Protein AF-A0A060SVL8-F1 (afdb_monomer_lite)

InterPro domains:
  IPR004932 Retrieval of early ER protein Rer1 [PF03248] (20-61)
  IPR004932 Retrieval of early ER protein Rer1 [PF03248] (62-172)
  IPR004932 Retrieval of early ER protein Rer1 [PIRSF016013] (7-173)
  IPR004932 Retrieval of early ER protein Rer1 [PTHR10743] (62-170)

Sequence (176 aa):
MMASSDAENSGPMEPLANHLAKARRQYQQWLDRVTPFVLYRWLGTAGLLALFGLRIVFAQGPKFDPSVQDDILADDMEGGGDGAASPLPSQRDDEFRPFVRRLPEWQFWLSATRATLIAIVCTFFVMFDVPVYWPILVVYWFVLFLLTMRRQIQHMIKYKYIPFDFGRKARYGSGR

Organism: Pycnoporus cinnabarinus (NCBI:txid5643)

Foldseek 3Di:
DPDDDPPPDPDPCVVVVVVVVVVVVVVVVVLVVCVVVVPVLVVVLVVLVVVLVVLCCVVVPPCPPVVVVVVVVVVVVVVDDDDPPPPDPPDPPPPCPDPPPPDDPSNVSVVSSVVSVVSSVLSVDCVNVDPDDPVVVVVVCVVVVCVVCVVVVVVCVVVVPDPDPPPDPPDDDDDD

Structure (mmCIF, N/CA/C/O backbone):
data_AF-A0A060SVL8-F1
#
_entry.id   AF-A0A060SVL8-F1
#
loop_
_atom_site.group_PDB
_atom_site.id
_atom_site.type_symbol
_atom_site.label_atom_id
_atom_site.label_alt_id
_atom_site.label_comp_id
_atom_site.label_asym_id
_atom_site.label_entity_id
_atom_site.label_seq_id
_atom_site.pdbx_PDB_ins_code
_atom_site.Cartn_x
_atom_site.Cartn_y
_atom_site.Cartn_z
_atom_site.occupancy
_atom_site.B_iso_or_equiv
_atom_site.auth_seq_id
_atom_site.auth_comp_id
_atom_site.auth_asym_id
_atom_site.auth_atom_id
_atom_site.pdbx_PDB_model_num
ATOM 1 N N . MET A 1 1 ? -19.724 36.776 16.409 1.00 41.72 1 MET A N 1
ATOM 2 C CA . MET A 1 1 ? -20.138 37.013 15.011 1.00 41.72 1 MET A CA 1
ATOM 3 C C . MET A 1 1 ? -19.802 35.759 14.213 1.00 41.72 1 MET A C 1
ATOM 5 O O . MET A 1 1 ? -18.673 35.603 13.779 1.00 41.72 1 MET A O 1
ATOM 9 N N . MET A 1 2 ? -20.741 34.814 14.141 1.00 49.53 2 MET A N 1
ATOM 10 C CA . MET A 1 2 ? -20.667 33.584 13.340 1.00 49.53 2 MET A CA 1
ATOM 11 C C . MET A 1 2 ? -21.865 33.636 12.394 1.00 49.53 2 MET A C 1
ATOM 13 O O . MET A 1 2 ? -22.939 33.156 12.730 1.00 49.53 2 MET A O 1
ATOM 17 N N . ALA A 1 3 ? -21.720 34.362 11.292 1.00 54.28 3 ALA A N 1
ATOM 18 C CA . ALA A 1 3 ? -22.720 34.446 10.235 1.00 54.28 3 ALA A CA 1
ATOM 19 C C . ALA A 1 3 ? -22.036 35.022 8.993 1.00 54.28 3 ALA A C 1
ATOM 21 O O . ALA A 1 3 ? -21.887 36.238 8.924 1.00 54.28 3 ALA A O 1
ATOM 22 N N . SER A 1 4 ? -21.582 34.160 8.070 1.00 50.94 4 SER A N 1
ATOM 23 C CA . SER A 1 4 ? -21.463 34.508 6.636 1.00 50.94 4 SER A CA 1
ATOM 24 C C . SER A 1 4 ? -20.881 33.428 5.706 1.00 50.94 4 SER A C 1
ATOM 26 O O . SER A 1 4 ? -20.887 33.663 4.505 1.00 50.94 4 SER A O 1
ATOM 28 N N . SER A 1 5 ? -20.428 32.248 6.154 1.00 52.50 5 SER A N 1
ATOM 29 C CA . SER A 1 5 ? -19.840 31.255 5.222 1.00 52.50 5 SER A CA 1
ATOM 30 C C . SER A 1 5 ? -20.776 30.140 4.730 1.00 52.50 5 SER A C 1
ATOM 32 O O . SER A 1 5 ? -20.367 29.364 3.874 1.00 52.50 5 SER A O 1
ATOM 34 N N . ASP A 1 6 ? -22.018 30.058 5.214 1.00 53.97 6 ASP A N 1
ATOM 35 C CA . ASP A 1 6 ? -22.925 28.937 4.891 1.00 53.97 6 ASP A CA 1
ATOM 36 C C . ASP A 1 6 ? -23.924 29.241 3.754 1.00 53.97 6 ASP A C 1
ATOM 38 O O . ASP A 1 6 ? -24.809 28.436 3.475 1.00 53.97 6 ASP A O 1
ATOM 42 N N . ALA A 1 7 ? -23.810 30.394 3.083 1.00 50.53 7 ALA A N 1
ATOM 43 C CA . ALA A 1 7 ? -24.826 30.878 2.139 1.00 50.53 7 ALA A CA 1
ATOM 44 C C . ALA A 1 7 ? -24.498 30.687 0.640 1.00 50.53 7 ALA A C 1
ATOM 46 O O . ALA A 1 7 ? -25.266 31.154 -0.196 1.00 50.53 7 ALA A O 1
ATOM 47 N N . GLU A 1 8 ? -23.406 30.004 0.271 1.00 52.12 8 GLU A N 1
ATOM 48 C CA . GLU A 1 8 ? -22.963 29.916 -1.138 1.00 52.12 8 GLU A CA 1
ATOM 49 C C . GLU A 1 8 ? -22.612 28.490 -1.613 1.00 52.12 8 GLU A C 1
ATOM 51 O O . GLU A 1 8 ? -21.705 28.301 -2.419 1.00 52.12 8 GLU A O 1
ATOM 56 N N . ASN A 1 9 ? -23.296 27.445 -1.123 1.00 53.41 9 ASN A N 1
ATOM 57 C CA . ASN A 1 9 ? -23.090 26.089 -1.662 1.00 53.41 9 ASN A CA 1
ATOM 58 C C . ASN A 1 9 ? -24.329 25.174 -1.630 1.00 53.41 9 ASN A C 1
ATOM 60 O O . ASN A 1 9 ? -24.215 23.977 -1.375 1.00 53.41 9 ASN A O 1
ATOM 64 N N . SER A 1 10 ? -25.517 25.704 -1.925 1.00 58.47 10 SER A N 1
ATOM 65 C CA . SER A 1 10 ? -26.718 24.898 -2.200 1.00 58.47 10 SER A CA 1
ATOM 66 C C . SER A 1 10 ? -26.717 24.389 -3.652 1.00 58.47 10 SER A C 1
ATOM 68 O O . SER A 1 10 ? -27.606 24.669 -4.455 1.00 58.47 10 SER A O 1
ATOM 70 N N . GLY A 1 11 ? -25.659 23.667 -4.032 1.00 67.12 11 GLY A N 1
ATOM 71 C CA . GLY A 1 11 ? -25.580 22.998 -5.330 1.00 67.12 11 GLY A CA 1
ATOM 72 C C . GLY A 1 11 ? -26.419 21.708 -5.355 1.00 67.12 11 GLY A C 1
ATOM 73 O O . GLY A 1 11 ? -26.571 21.062 -4.319 1.00 67.12 11 GLY A O 1
ATOM 74 N N . PRO A 1 12 ? -26.890 21.233 -6.527 1.00 75.31 12 PRO A N 1
ATOM 75 C CA . PRO A 1 12 ? -27.682 19.996 -6.654 1.00 75.31 12 PRO A CA 1
ATOM 76 C C . PRO A 1 12 ? -26.995 18.718 -6.120 1.00 75.31 12 PRO A C 1
ATOM 78 O O . PRO A 1 12 ? -27.631 17.674 -5.997 1.00 75.31 12 PRO A O 1
ATOM 81 N N . MET A 1 13 ? -25.704 18.797 -5.779 1.00 73.12 13 MET A N 1
ATOM 82 C CA . MET A 1 13 ? -24.885 17.708 -5.234 1.00 73.12 13 MET A CA 1
ATOM 8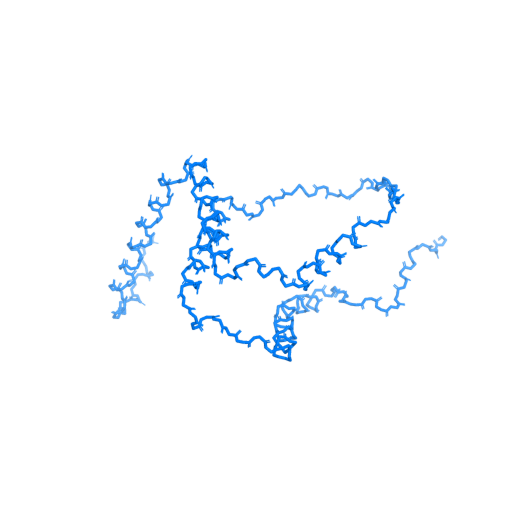3 C C . MET A 1 13 ? -24.783 17.710 -3.695 1.00 73.12 13 MET A C 1
ATOM 85 O O . MET A 1 13 ? -24.138 16.826 -3.131 1.00 73.12 13 MET A O 1
ATOM 89 N N . GLU A 1 14 ? -25.417 18.654 -2.997 1.00 80.25 14 GLU A N 1
ATOM 90 C CA . GLU A 1 14 ? -25.470 18.715 -1.528 1.00 80.25 14 GLU A CA 1
ATOM 91 C C . GLU A 1 14 ? -26.017 17.433 -0.854 1.00 80.25 14 GLU A C 1
ATOM 93 O O . GLU A 1 14 ? -25.369 16.928 0.071 1.00 80.25 14 GLU A O 1
ATOM 98 N N . PRO A 1 15 ? -27.133 16.815 -1.309 1.00 83.75 15 PRO A N 1
ATOM 99 C CA . PRO A 1 15 ? -27.604 15.566 -0.709 1.00 83.75 15 PRO A CA 1
ATOM 100 C C . PRO A 1 15 ? -26.575 14.441 -0.869 1.00 83.75 15 PRO A C 1
ATOM 102 O O . PRO A 1 15 ? -26.322 13.695 0.078 1.00 83.75 15 PRO A O 1
ATOM 105 N N . LEU A 1 16 ? -25.904 14.359 -2.024 1.00 84.38 16 LEU A N 1
ATOM 106 C CA . LEU A 1 16 ? -24.830 13.392 -2.250 1.00 84.38 16 LEU A CA 1
ATOM 107 C C . LEU A 1 16 ? -23.645 13.648 -1.306 1.00 84.38 16 LEU A C 1
ATOM 109 O O . LEU A 1 16 ? -23.138 12.706 -0.695 1.00 84.38 16 LEU A O 1
ATOM 113 N N . ALA A 1 17 ? -23.235 14.907 -1.132 1.00 86.38 17 ALA A N 1
ATOM 114 C CA . ALA A 1 17 ? -22.161 15.285 -0.215 1.00 86.38 17 ALA A CA 1
ATOM 115 C C . ALA A 1 17 ? -22.483 14.892 1.237 1.00 86.38 17 ALA A C 1
ATOM 117 O O . ALA A 1 17 ? -21.632 14.329 1.932 1.00 86.38 17 ALA A O 1
ATOM 118 N N . ASN A 1 18 ? -23.728 15.093 1.669 1.00 85.38 18 ASN A N 1
ATOM 119 C CA . ASN A 1 18 ? -24.198 14.712 2.999 1.00 85.38 18 ASN A CA 1
ATOM 120 C C . ASN A 1 18 ? -24.246 13.185 3.187 1.00 85.38 18 ASN A C 1
ATOM 122 O O . ASN A 1 18 ? -23.839 12.680 4.239 1.00 85.38 18 ASN A O 1
ATOM 126 N N . HIS A 1 19 ? -24.659 12.426 2.167 1.00 89.75 19 HIS A N 1
ATOM 127 C CA . HIS A 1 19 ? -24.618 10.960 2.192 1.00 89.75 19 HIS A CA 1
ATOM 128 C C . HIS A 1 19 ? -23.185 10.416 2.259 1.00 89.75 19 HIS A C 1
ATOM 130 O O . HIS A 1 19 ? -22.905 9.534 3.074 1.00 89.75 19 HIS A O 1
ATOM 136 N N . LEU A 1 20 ? -22.262 10.979 1.475 1.00 89.69 20 LEU A N 1
ATOM 137 C CA . LEU A 1 20 ? -20.839 10.631 1.518 1.00 89.69 20 LEU A CA 1
ATOM 138 C C . LEU A 1 20 ? -20.214 10.981 2.874 1.00 89.69 20 LEU A C 1
ATOM 140 O O . LEU A 1 20 ? -19.464 10.179 3.435 1.00 89.69 20 LEU A O 1
ATOM 144 N N . ALA A 1 21 ? -20.554 12.141 3.441 1.00 88.62 21 ALA A N 1
ATOM 145 C CA . ALA A 1 21 ? -20.093 12.549 4.765 1.00 88.62 21 ALA A CA 1
ATOM 146 C C . ALA A 1 21 ? -20.617 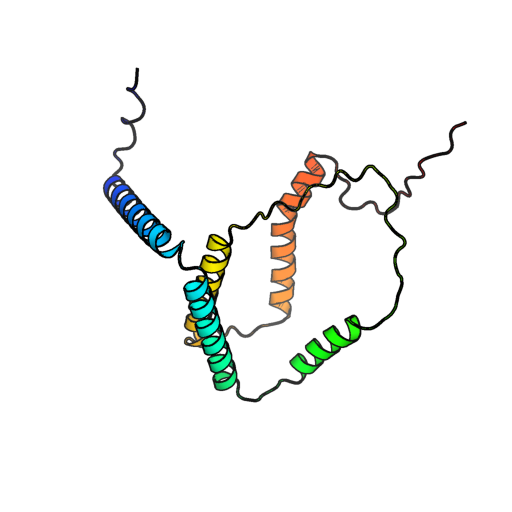11.612 5.864 1.00 88.62 21 ALA A C 1
ATOM 148 O O . ALA A 1 21 ? -19.862 11.230 6.761 1.00 88.62 21 ALA A O 1
ATOM 149 N N . LYS A 1 22 ? -21.883 11.186 5.782 1.00 91.06 22 LYS A N 1
ATOM 150 C CA . LYS A 1 22 ? -22.474 10.211 6.710 1.00 91.06 22 LYS A CA 1
ATOM 151 C C . LYS A 1 22 ? -21.807 8.840 6.589 1.00 91.06 22 LYS A C 1
ATOM 153 O O . LYS A 1 22 ? -21.410 8.281 7.611 1.00 91.06 22 LYS A O 1
ATOM 158 N N . ALA A 1 23 ? -21.612 8.346 5.367 1.00 88.94 23 ALA A N 1
ATOM 159 C CA . ALA A 1 23 ? -20.913 7.089 5.104 1.00 88.94 23 ALA A CA 1
ATOM 160 C C . ALA A 1 23 ? -19.468 7.125 5.629 1.00 88.94 23 ALA A C 1
ATOM 162 O O . ALA A 1 23 ? -19.023 6.192 6.294 1.00 88.94 23 ALA A O 1
ATOM 163 N N . ARG A 1 24 ? -18.755 8.240 5.420 1.00 88.12 24 ARG A N 1
ATOM 164 C CA . ARG A 1 24 ? -17.394 8.443 5.937 1.00 88.12 24 ARG A CA 1
ATOM 165 C C . ARG A 1 24 ? -17.344 8.406 7.463 1.00 88.12 24 ARG A C 1
ATOM 167 O O . ARG A 1 24 ? -16.456 7.763 8.014 1.00 88.12 24 ARG A O 1
ATOM 174 N N . ARG A 1 25 ? -18.289 9.063 8.142 1.00 87.75 25 ARG A N 1
ATOM 175 C CA . ARG A 1 25 ? -18.369 9.063 9.613 1.00 87.75 25 ARG A CA 1
ATOM 176 C C . ARG A 1 25 ? -18.679 7.672 10.164 1.00 87.75 25 ARG A C 1
ATOM 178 O O . ARG A 1 25 ? -18.038 7.251 11.117 1.00 87.75 25 ARG A O 1
ATOM 185 N N . GLN A 1 26 ? -19.610 6.943 9.547 1.00 88.56 26 GLN A N 1
ATOM 186 C CA . GLN A 1 26 ? -19.919 5.559 9.928 1.00 88.56 26 GLN A CA 1
ATOM 187 C C . GLN A 1 26 ? -18.717 4.632 9.723 1.00 88.56 26 GLN A C 1
ATOM 189 O O . GLN A 1 26 ? -18.410 3.819 10.591 1.00 88.56 26 GLN A O 1
ATOM 194 N N . TYR A 1 27 ? -18.001 4.793 8.608 1.00 85.88 27 TYR A N 1
ATOM 195 C CA . TYR A 1 27 ? -16.764 4.064 8.348 1.00 85.88 27 TYR A CA 1
ATOM 196 C C . TYR A 1 27 ? -15.702 4.367 9.412 1.00 85.88 27 TYR A C 1
ATOM 198 O O . TYR A 1 27 ? -15.137 3.440 9.977 1.00 85.88 27 TYR A O 1
ATOM 206 N N . GLN A 1 28 ? -15.486 5.640 9.761 1.00 84.19 28 GLN A N 1
ATOM 207 C CA . GLN A 1 28 ? -14.562 6.033 10.834 1.00 84.19 28 GLN A CA 1
ATOM 208 C C . GLN A 1 28 ? -14.958 5.440 12.195 1.00 84.19 28 GLN A C 1
ATOM 210 O O . GLN A 1 28 ? -14.115 4.848 12.857 1.00 84.19 28 GLN A O 1
ATOM 215 N N . GLN A 1 29 ? -16.242 5.486 12.563 1.00 87.06 29 GLN A N 1
ATOM 216 C CA . GLN A 1 29 ? -16.742 4.863 13.797 1.00 87.06 29 GLN A CA 1
ATOM 217 C C . GLN A 1 29 ? -16.502 3.350 13.835 1.00 87.06 29 GLN A C 1
ATOM 219 O O . GLN A 1 29 ? -16.198 2.784 14.886 1.00 87.06 29 GLN A O 1
ATOM 224 N N . TRP A 1 30 ? -16.656 2.681 12.692 1.00 83.00 30 TRP A N 1
ATOM 225 C CA . TRP A 1 30 ? -16.379 1.255 12.589 1.00 83.00 30 TRP A CA 1
ATOM 226 C C . TRP A 1 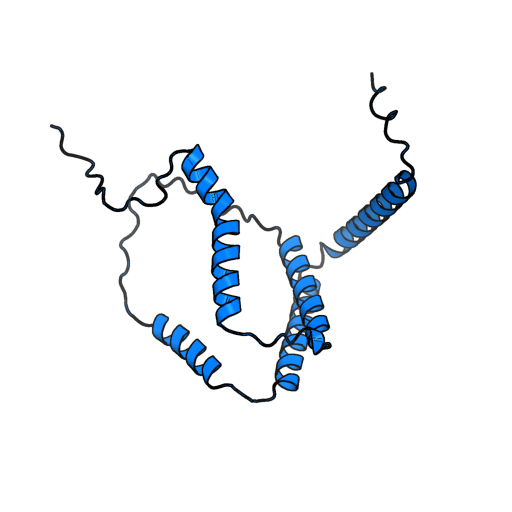30 ? -14.879 0.959 12.711 1.00 83.00 30 TRP A C 1
ATOM 228 O O . TRP A 1 30 ? -14.503 0.039 13.436 1.00 83.00 30 TRP A O 1
ATOM 238 N N . LEU A 1 31 ? -14.023 1.770 12.076 1.00 79.81 31 LEU A N 1
ATOM 239 C CA . LEU A 1 31 ? -12.567 1.659 12.200 1.00 79.81 31 LEU A CA 1
ATOM 240 C C . LEU A 1 31 ? -12.114 1.818 13.657 1.00 79.81 31 LEU A C 1
ATOM 242 O O . LEU A 1 31 ? -11.361 0.975 14.140 1.00 79.81 31 LEU A O 1
ATOM 246 N N . ASP A 1 32 ? -12.638 2.816 14.374 1.00 81.75 32 ASP A N 1
ATOM 247 C CA . ASP A 1 32 ? -12.270 3.098 15.768 1.00 81.75 32 ASP A CA 1
ATOM 248 C C . ASP A 1 32 ? -12.586 1.927 16.714 1.00 81.75 32 ASP A C 1
ATOM 250 O O . ASP A 1 32 ? -11.843 1.659 17.661 1.00 81.75 32 ASP A O 1
ATOM 254 N N . ARG A 1 33 ? -13.654 1.171 16.428 1.00 81.81 33 ARG A N 1
ATOM 255 C CA . ARG A 1 33 ? -14.028 -0.033 17.187 1.00 81.81 33 ARG A CA 1
ATOM 256 C C . ARG A 1 33 ? -13.067 -1.205 16.959 1.00 81.81 33 ARG A C 1
ATOM 258 O O . ARG A 1 33 ? -12.939 -2.059 17.833 1.00 81.81 33 ARG A O 1
ATOM 265 N N . VAL A 1 34 ? -12.408 -1.261 15.803 1.00 77.06 34 VAL A N 1
ATOM 266 C CA . VAL A 1 34 ? -11.482 -2.342 15.418 1.00 77.06 34 VAL A CA 1
ATOM 267 C C . VAL A 1 34 ? -10.033 -2.019 15.820 1.00 77.06 34 VAL A C 1
ATOM 269 O O . VAL A 1 34 ? -9.217 -2.932 15.966 1.00 77.06 34 VAL A O 1
ATOM 272 N N . THR A 1 35 ? -9.719 -0.749 16.102 1.00 78.25 35 THR A N 1
ATOM 273 C CA . THR A 1 35 ? -8.409 -0.264 16.574 1.00 78.25 35 THR A CA 1
ATOM 274 C C . THR A 1 35 ? -7.769 -1.069 17.717 1.00 78.25 35 THR A C 1
ATOM 276 O O . THR A 1 35 ? -6.591 -1.408 17.575 1.00 78.25 35 THR A O 1
ATOM 279 N N . PRO A 1 36 ? -8.471 -1.442 18.810 1.00 84.12 36 PRO A N 1
ATOM 280 C CA . PRO A 1 36 ? -7.825 -2.065 19.971 1.00 84.12 36 PRO A CA 1
ATOM 281 C C . PRO A 1 36 ? -7.378 -3.519 19.743 1.00 84.12 36 PRO A C 1
ATOM 283 O O . PRO A 1 36 ? -6.531 -4.027 20.476 1.00 84.12 36 PRO A O 1
ATOM 286 N N . PHE A 1 37 ? -7.897 -4.211 18.725 1.00 83.69 37 PHE A N 1
ATOM 287 C CA . PHE A 1 37 ? -7.653 -5.644 18.519 1.00 83.69 37 PHE A CA 1
ATOM 288 C C . PHE A 1 37 ? -6.433 -5.919 17.631 1.00 83.69 37 PHE A C 1
ATOM 290 O O . PHE A 1 37 ? -6.542 -6.542 16.574 1.00 83.69 37 PHE A O 1
ATOM 297 N N . VAL A 1 38 ? -5.253 -5.458 18.050 1.00 83.00 38 VAL A N 1
ATOM 298 C CA . VAL A 1 38 ? -4.016 -5.526 17.245 1.00 83.00 38 VAL A CA 1
ATOM 299 C C . VAL A 1 38 ? -3.646 -6.966 16.851 1.00 83.00 38 VAL A C 1
ATOM 301 O O . VAL A 1 38 ? -3.370 -7.222 15.683 1.00 83.00 38 VAL A O 1
ATOM 304 N N . LEU A 1 39 ? -3.709 -7.929 17.778 1.00 85.00 39 LEU A N 1
ATOM 305 C CA . LEU A 1 39 ? -3.336 -9.328 17.507 1.00 85.00 39 LEU A CA 1
ATOM 306 C C . LEU A 1 39 ? -4.243 -9.994 16.463 1.00 85.00 39 LEU A C 1
ATOM 308 O O . LEU A 1 39 ? -3.762 -10.538 15.473 1.00 85.00 39 LEU A O 1
ATOM 312 N N . TYR A 1 40 ? -5.561 -9.909 16.651 1.00 86.69 40 TYR A N 1
ATOM 313 C CA . TYR A 1 40 ? -6.544 -10.517 15.746 1.00 86.69 40 TYR A CA 1
ATOM 314 C C . TYR A 1 40 ? -6.476 -9.933 14.336 1.00 86.69 40 TYR A C 1
ATOM 316 O O . TYR A 1 40 ? -6.639 -10.648 13.349 1.00 86.69 40 TYR A O 1
ATOM 324 N N . ARG A 1 41 ? -6.176 -8.636 14.237 1.00 86.38 41 ARG A N 1
ATOM 325 C CA . ARG A 1 41 ? -5.948 -7.946 12.969 1.00 86.38 41 ARG A CA 1
ATOM 326 C C . ARG A 1 41 ? -4.761 -8.528 12.207 1.00 86.38 41 ARG A C 1
ATOM 328 O O . ARG A 1 41 ? -4.898 -8.831 11.021 1.00 86.38 41 ARG A O 1
ATOM 335 N N . TRP A 1 42 ? -3.625 -8.702 12.880 1.00 88.69 42 TRP A N 1
ATOM 336 C CA . TRP A 1 42 ? -2.417 -9.258 12.268 1.00 88.69 42 TRP A CA 1
ATOM 337 C C . TRP A 1 42 ? -2.560 -10.738 11.914 1.00 88.69 42 TRP A C 1
ATOM 339 O O . TRP A 1 42 ? -2.139 -11.147 10.831 1.00 88.69 42 TRP A O 1
ATOM 349 N N . LEU A 1 43 ? -3.227 -11.520 12.765 1.00 91.3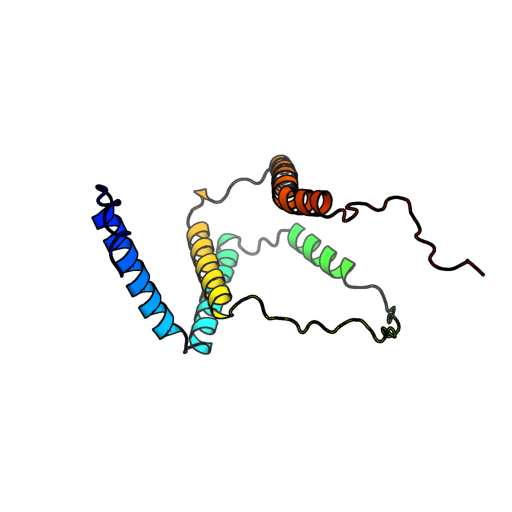8 43 LEU A N 1
ATOM 350 C CA . LEU A 1 43 ? -3.564 -12.914 12.466 1.00 91.38 43 LEU A CA 1
ATOM 351 C C . LEU A 1 43 ? -4.474 -13.028 11.238 1.00 91.38 43 LEU A C 1
ATOM 353 O O . LEU A 1 43 ? -4.219 -13.855 10.367 1.00 91.38 43 LEU A O 1
ATOM 357 N N . GLY A 1 44 ? -5.482 -12.158 11.118 1.00 89.75 44 GLY A N 1
ATOM 358 C CA . GLY A 1 44 ? -6.340 -12.095 9.935 1.00 89.75 44 GLY A CA 1
ATOM 359 C C . GLY A 1 44 ? -5.557 -11.786 8.656 1.00 89.75 44 GLY A C 1
ATOM 360 O O . GLY A 1 44 ? -5.718 -12.486 7.657 1.00 89.75 44 GLY A O 1
ATOM 361 N N . THR A 1 45 ? -4.661 -10.791 8.683 1.00 90.19 45 THR A N 1
ATOM 362 C CA . THR A 1 45 ? -3.792 -10.486 7.529 1.00 90.19 45 THR A CA 1
ATOM 363 C C . THR A 1 45 ? -2.831 -11.617 7.195 1.00 90.19 45 THR A C 1
ATOM 365 O O . THR A 1 45 ? -2.641 -11.904 6.019 1.00 90.19 45 THR A O 1
ATOM 368 N N . ALA A 1 46 ? -2.255 -12.284 8.198 1.00 91.19 46 ALA A N 1
ATOM 369 C CA . ALA A 1 46 ? -1.359 -13.415 7.981 1.00 91.19 46 ALA A CA 1
ATOM 370 C C . ALA A 1 46 ? -2.103 -14.602 7.352 1.00 91.19 46 ALA A C 1
ATOM 372 O O . ALA A 1 46 ? -1.602 -15.202 6.406 1.00 91.19 46 ALA A O 1
ATOM 373 N N . GLY A 1 47 ? -3.326 -14.894 7.808 1.00 93.88 47 GLY A N 1
ATOM 374 C CA . GLY A 1 47 ? -4.183 -15.916 7.204 1.00 93.88 47 GLY A CA 1
ATOM 375 C C . GLY A 1 47 ? -4.566 -15.592 5.756 1.00 93.88 47 GLY A C 1
ATOM 376 O O . GLY A 1 47 ? -4.476 -16.457 4.888 1.00 93.88 47 GLY A O 1
ATOM 377 N N . LEU A 1 48 ? -4.929 -14.337 5.469 1.00 91.44 48 LEU A N 1
ATOM 378 C CA . LEU A 1 48 ? -5.190 -13.856 4.104 1.00 91.44 48 LEU A CA 1
ATOM 379 C C . LEU A 1 48 ? -3.956 -13.977 3.201 1.00 91.44 48 LEU A C 1
ATOM 381 O O . LEU A 1 48 ? -4.073 -14.413 2.058 1.00 91.44 48 LEU A O 1
ATOM 385 N N . LEU A 1 49 ? -2.778 -13.623 3.714 1.00 90.06 49 LEU A N 1
ATOM 386 C CA . LEU A 1 49 ? -1.514 -13.747 2.992 1.00 90.06 49 LEU A CA 1
ATOM 387 C C . LEU A 1 49 ? -1.167 -15.217 2.719 1.00 90.06 49 LEU A C 1
ATOM 389 O O . LEU A 1 49 ? -0.774 -15.557 1.607 1.00 90.06 49 LEU A O 1
ATOM 393 N N . ALA A 1 50 ? -1.357 -16.095 3.705 1.00 90.12 50 ALA A N 1
ATOM 394 C CA . ALA A 1 50 ? -1.151 -17.530 3.544 1.00 90.12 50 ALA A CA 1
ATOM 395 C C . ALA A 1 50 ? -2.106 -18.117 2.496 1.00 90.12 50 ALA A C 1
ATOM 397 O O . ALA A 1 50 ? -1.676 -18.899 1.655 1.00 90.12 50 ALA A O 1
ATOM 398 N N . LEU A 1 51 ? -3.376 -17.699 2.490 1.00 90.56 51 LEU A N 1
ATOM 399 C CA . LEU A 1 51 ? -4.346 -18.091 1.465 1.00 90.56 51 LEU A CA 1
ATOM 400 C C . LEU A 1 51 ? -3.930 -17.597 0.074 1.00 90.56 51 LEU A C 1
ATOM 402 O O . LEU A 1 51 ? -4.023 -18.350 -0.893 1.00 90.56 51 LEU A O 1
ATOM 406 N N . PHE A 1 52 ? -3.447 -16.359 -0.033 1.00 88.12 52 PHE A N 1
ATOM 407 C CA . PHE A 1 52 ? -2.920 -15.814 -1.284 1.00 88.12 52 PHE A CA 1
ATOM 408 C C . PHE A 1 52 ? -1.709 -16.613 -1.790 1.00 88.12 52 PHE A C 1
ATOM 410 O O . PHE A 1 52 ? -1.700 -17.044 -2.941 1.00 88.12 52 PHE A O 1
ATOM 417 N N . GLY A 1 53 ? -0.732 -16.890 -0.920 1.00 84.69 53 GLY A N 1
ATOM 418 C CA . GLY A 1 53 ? 0.425 -17.728 -1.247 1.00 84.69 53 GLY A CA 1
ATOM 419 C C . GLY A 1 53 ? 0.019 -19.145 -1.654 1.00 84.69 53 GLY A C 1
ATOM 420 O O . GLY A 1 53 ? 0.475 -19.657 -2.674 1.00 84.69 53 GLY A O 1
ATOM 421 N N . LEU A 1 54 ? -0.921 -19.749 -0.925 1.00 86.75 54 LEU A N 1
ATOM 422 C CA . LEU A 1 54 ? -1.495 -21.048 -1.265 1.00 86.75 54 LEU A CA 1
ATOM 423 C C . LEU A 1 54 ? -2.136 -21.022 -2.659 1.00 86.75 54 LEU A C 1
ATOM 425 O O . LEU A 1 54 ? -1.912 -21.930 -3.460 1.00 86.75 54 LEU A O 1
ATOM 429 N N . ARG A 1 55 ? -2.893 -19.966 -2.987 1.00 85.94 55 ARG A N 1
ATOM 430 C CA . ARG A 1 55 ? -3.499 -19.813 -4.313 1.00 85.94 55 ARG A CA 1
ATOM 431 C C . ARG A 1 55 ? -2.445 -19.724 -5.411 1.00 85.94 55 ARG A C 1
ATOM 433 O O . ARG A 1 55 ? -2.650 -20.356 -6.445 1.00 85.94 55 ARG A O 1
ATOM 440 N N . ILE A 1 56 ? -1.353 -18.992 -5.197 1.00 83.12 56 ILE A N 1
ATOM 441 C CA . ILE A 1 56 ? -0.245 -18.891 -6.160 1.00 83.12 56 ILE A CA 1
ATOM 442 C C . ILE A 1 56 ? 0.345 -20.274 -6.436 1.00 83.12 56 ILE A C 1
ATOM 444 O O . ILE A 1 56 ? 0.421 -20.676 -7.596 1.00 83.12 56 ILE A O 1
ATOM 448 N N . VAL A 1 57 ? 0.666 -21.036 -5.385 1.00 82.75 57 VAL A N 1
ATOM 449 C CA . VAL A 1 57 ? 1.223 -22.393 -5.516 1.00 82.75 57 VAL A CA 1
ATOM 450 C C . VAL A 1 57 ? 0.282 -23.305 -6.312 1.00 82.75 57 VAL A C 1
ATOM 452 O O . VAL A 1 57 ? 0.726 -24.025 -7.205 1.00 82.75 57 VAL A O 1
ATOM 455 N N . PHE A 1 58 ? -1.030 -23.238 -6.064 1.00 79.44 58 PHE A N 1
ATOM 456 C CA . PHE A 1 58 ? -2.015 -23.996 -6.845 1.00 79.44 58 PHE A CA 1
ATOM 457 C C . PHE A 1 58 ? -2.227 -23.467 -8.273 1.00 79.44 58 PHE A C 1
ATOM 459 O O . PHE A 1 58 ? -2.606 -24.238 -9.150 1.00 79.44 58 PHE A O 1
ATOM 466 N N . ALA A 1 59 ? -2.059 -22.165 -8.519 1.00 73.06 59 ALA A N 1
ATOM 467 C CA . ALA A 1 59 ? -2.256 -21.550 -9.835 1.00 73.06 59 ALA A CA 1
ATOM 468 C C . ALA A 1 59 ? -1.086 -21.821 -10.784 1.00 73.06 59 ALA A C 1
ATOM 470 O O . ALA A 1 59 ? -1.302 -22.067 -11.968 1.00 73.06 59 ALA A O 1
ATOM 471 N N . GLN A 1 60 ? 0.138 -21.762 -10.262 1.00 65.31 60 GLN A N 1
ATOM 472 C CA . GLN A 1 60 ? 1.368 -21.857 -11.046 1.00 65.31 60 GLN A CA 1
ATOM 473 C C . GLN A 1 60 ? 1.975 -23.273 -11.011 1.00 65.31 60 GLN A C 1
ATOM 475 O O . GLN A 1 60 ? 2.759 -23.628 -11.893 1.00 65.31 60 GLN A O 1
ATOM 480 N N . GLY A 1 61 ? 1.549 -24.128 -10.068 1.00 61.19 61 GLY A N 1
ATOM 481 C CA . GLY A 1 61 ? 2.132 -25.454 -9.844 1.00 61.19 61 GLY A CA 1
ATOM 482 C C . GLY A 1 61 ? 3.605 -25.362 -9.412 1.00 61.19 61 GLY A C 1
ATOM 483 O O . GLY A 1 61 ? 4.160 -24.269 -9.347 1.00 61.19 61 GLY A O 1
ATOM 484 N N . PRO A 1 62 ? 4.295 -26.485 -9.147 1.00 60.50 62 PRO A N 1
ATOM 485 C CA . PRO A 1 62 ? 5.740 -26.503 -8.902 1.00 60.50 62 PRO A CA 1
ATOM 486 C C . PRO A 1 62 ? 6.535 -26.271 -10.202 1.00 60.50 62 PRO A C 1
ATOM 488 O O . PRO A 1 62 ? 7.502 -26.969 -10.491 1.00 60.50 62 PRO A O 1
ATOM 491 N N . LYS A 1 63 ? 6.123 -25.297 -11.019 1.00 55.88 63 LYS A N 1
ATOM 492 C CA . LYS A 1 63 ? 6.970 -24.691 -12.040 1.00 55.88 63 LYS A CA 1
ATOM 493 C C . LYS A 1 63 ? 7.787 -23.621 -11.328 1.00 55.88 63 LYS A C 1
ATOM 495 O O . LYS A 1 63 ? 7.488 -22.437 -11.405 1.00 55.88 63 LYS A O 1
ATOM 500 N N . PHE A 1 64 ? 8.773 -24.072 -10.558 1.00 52.19 64 PHE A N 1
ATOM 501 C CA . PHE A 1 64 ? 9.903 -23.222 -10.217 1.00 52.19 64 PHE A CA 1
ATOM 502 C C . PHE A 1 64 ? 10.571 -22.869 -11.548 1.00 52.19 64 PHE A C 1
ATOM 504 O O . PHE A 1 64 ? 11.305 -23.678 -12.111 1.00 52.19 64 PHE A O 1
ATOM 511 N N . ASP A 1 65 ? 10.204 -21.720 -12.112 1.00 56.19 65 ASP A N 1
ATOM 512 C CA . ASP A 1 65 ? 10.883 -21.168 -13.277 1.00 56.19 65 ASP A CA 1
ATOM 513 C C . ASP A 1 65 ? 12.352 -20.926 -12.874 1.00 56.19 65 ASP A C 1
ATOM 515 O O . ASP A 1 65 ? 12.583 -20.333 -11.812 1.00 56.19 65 ASP A O 1
ATOM 519 N N . PRO A 1 66 ? 13.352 -21.377 -13.658 1.00 59.88 66 PRO A N 1
ATOM 520 C CA . PRO A 1 66 ? 14.772 -21.204 -13.334 1.00 59.88 66 PRO A CA 1
ATOM 521 C C . PRO A 1 66 ? 15.165 -19.750 -13.039 1.00 59.88 66 PRO A C 1
ATOM 523 O O . PRO A 1 66 ? 16.095 -19.516 -12.278 1.00 59.88 66 PRO A O 1
ATOM 526 N N . SER A 1 67 ? 14.410 -18.774 -13.555 1.00 60.28 67 SER A N 1
ATOM 527 C CA . SER A 1 67 ? 14.638 -17.351 -13.295 1.00 60.28 67 SER A CA 1
ATOM 528 C C . SER A 1 67 ? 14.463 -16.957 -11.827 1.00 60.28 67 SER A C 1
ATOM 530 O O . SER A 1 67 ? 15.155 -16.068 -11.362 1.00 60.28 67 SER A O 1
ATOM 532 N N . VAL A 1 68 ? 13.581 -17.618 -11.066 1.00 60.12 68 VAL A N 1
ATOM 533 C CA . VAL A 1 68 ? 13.434 -17.344 -9.622 1.00 60.12 68 VAL A CA 1
ATOM 534 C C . VAL A 1 68 ? 14.646 -17.870 -8.854 1.00 60.12 68 VAL A C 1
ATOM 536 O O . VAL A 1 68 ? 15.065 -17.276 -7.867 1.00 60.12 68 VAL A O 1
ATOM 539 N N . GLN A 1 69 ? 15.230 -18.980 -9.315 1.00 61.59 69 GLN A N 1
ATOM 540 C CA . GLN A 1 69 ? 16.486 -19.484 -8.772 1.00 61.59 69 GLN A CA 1
ATOM 541 C C . GLN A 1 69 ? 17.638 -18.533 -9.108 1.00 61.59 69 GLN A C 1
ATOM 543 O O . GLN A 1 69 ? 18.465 -18.304 -8.233 1.00 61.59 69 GLN A O 1
ATOM 548 N N . ASP A 1 70 ? 17.667 -17.958 -10.314 1.00 63.28 70 ASP A N 1
ATOM 549 C CA . ASP A 1 70 ? 18.645 -16.938 -10.711 1.00 63.28 70 ASP A CA 1
ATOM 550 C C . ASP A 1 70 ? 18.480 -15.634 -9.911 1.00 63.28 70 ASP A C 1
ATOM 552 O O . ASP A 1 70 ? 19.481 -15.057 -9.500 1.00 63.28 70 ASP A O 1
ATOM 556 N N . ASP A 1 71 ? 17.247 -15.206 -9.620 1.00 63.34 71 ASP A N 1
ATOM 557 C CA . ASP A 1 71 ? 16.959 -14.036 -8.778 1.00 63.34 71 ASP A CA 1
ATOM 558 C C . ASP A 1 71 ? 17.395 -14.268 -7.316 1.00 63.34 71 ASP A C 1
ATOM 560 O O . ASP A 1 71 ? 17.993 -13.387 -6.703 1.00 63.34 71 ASP A O 1
ATOM 564 N N . ILE A 1 72 ? 17.154 -15.466 -6.764 1.00 62.44 72 ILE A N 1
ATOM 565 C CA . ILE A 1 72 ? 17.617 -15.855 -5.418 1.00 62.44 72 ILE A CA 1
ATOM 566 C C . ILE A 1 72 ? 19.143 -16.015 -5.386 1.00 62.44 72 ILE A C 1
ATOM 568 O O . ILE A 1 72 ? 19.779 -15.594 -4.429 1.00 62.44 72 ILE A O 1
ATOM 572 N N . LEU A 1 73 ? 19.749 -16.592 -6.429 1.00 62.50 73 LEU A N 1
ATOM 573 C CA . LEU A 1 73 ? 21.205 -16.719 -6.547 1.00 62.50 73 LEU A CA 1
ATOM 574 C C . LEU A 1 73 ? 21.880 -15.359 -6.738 1.00 62.50 73 LEU A C 1
ATOM 576 O O . LEU A 1 73 ? 22.991 -15.176 -6.254 1.00 62.50 73 LEU A O 1
ATOM 580 N N . ALA A 1 74 ? 21.243 -14.412 -7.427 1.00 63.75 74 ALA A N 1
ATOM 581 C CA . ALA A 1 74 ? 21.718 -13.038 -7.528 1.00 63.75 74 ALA A CA 1
ATOM 582 C C . ALA A 1 74 ? 21.664 -12.331 -6.164 1.00 63.75 74 ALA A C 1
ATOM 584 O O . ALA A 1 74 ? 22.652 -11.705 -5.791 1.00 63.75 74 ALA A O 1
ATOM 585 N N . ASP A 1 75 ? 20.578 -12.501 -5.400 1.00 59.94 75 ASP A N 1
ATOM 586 C CA . ASP A 1 75 ? 20.436 -11.969 -4.032 1.00 59.94 75 ASP A CA 1
ATOM 587 C C . ASP A 1 75 ? 21.459 -12.609 -3.060 1.00 59.94 75 ASP A C 1
ATOM 589 O O . ASP A 1 75 ? 22.107 -11.910 -2.279 1.00 59.94 75 ASP A O 1
ATOM 593 N N . ASP A 1 76 ? 21.712 -13.921 -3.174 1.00 57.12 76 ASP A N 1
ATOM 594 C CA . ASP A 1 76 ? 22.729 -14.646 -2.390 1.00 57.12 76 ASP A CA 1
ATOM 595 C C . ASP A 1 76 ? 24.175 -14.298 -2.810 1.00 57.12 76 ASP A C 1
ATOM 597 O O . ASP A 1 76 ? 25.070 -14.236 -1.962 1.00 57.12 76 ASP A O 1
ATOM 601 N N . MET A 1 77 ? 24.438 -14.040 -4.100 1.00 55.59 77 MET A N 1
ATOM 602 C CA . MET A 1 77 ? 25.754 -13.592 -4.590 1.00 55.59 77 MET A CA 1
ATOM 603 C C . MET A 1 77 ? 26.039 -12.122 -4.259 1.00 55.59 77 MET A C 1
ATOM 605 O O . MET A 1 77 ? 27.204 -11.751 -4.107 1.00 55.59 77 MET A O 1
ATOM 609 N N . GLU A 1 78 ? 25.010 -11.286 -4.118 1.00 55.94 78 GLU A N 1
ATOM 610 C CA . GLU A 1 78 ? 25.146 -9.903 -3.643 1.00 55.94 78 GLU A CA 1
ATOM 611 C C . GLU A 1 78 ? 25.268 -9.835 -2.100 1.00 55.94 78 GLU A C 1
ATOM 613 O O . GLU A 1 78 ? 25.702 -8.823 -1.545 1.00 55.94 78 GLU A O 1
ATOM 618 N N . GLY A 1 79 ? 24.978 -10.943 -1.402 1.00 56.28 79 GLY A N 1
ATOM 619 C CA . GLY A 1 79 ? 24.977 -11.069 0.059 1.00 56.28 79 GLY A CA 1
ATOM 620 C C . GLY A 1 79 ? 26.262 -11.583 0.731 1.00 56.28 79 GLY A C 1
ATOM 621 O O . GLY A 1 79 ? 26.256 -11.780 1.948 1.00 56.28 79 GLY A O 1
ATOM 622 N N . GLY A 1 80 ? 27.371 -11.804 0.011 1.00 47.19 80 GLY A N 1
ATOM 623 C CA . GLY A 1 80 ? 28.548 -12.483 0.581 1.00 47.19 80 GLY A CA 1
ATOM 624 C C . GLY A 1 80 ? 29.909 -11.924 0.169 1.00 47.19 80 GLY A C 1
ATOM 625 O O . GLY A 1 80 ? 30.545 -12.464 -0.731 1.00 47.19 80 GLY A O 1
ATOM 626 N N . GLY A 1 81 ? 30.408 -10.904 0.882 1.00 36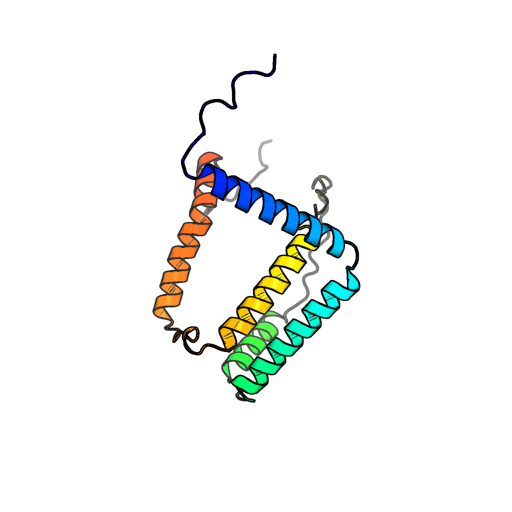.34 81 GLY A N 1
ATOM 627 C CA . GLY A 1 81 ? 31.776 -10.401 0.694 1.00 36.34 81 GLY A CA 1
ATOM 628 C C . GLY A 1 81 ? 32.232 -9.328 1.690 1.00 36.34 81 GLY A C 1
ATOM 629 O O . GLY A 1 81 ? 32.280 -8.152 1.354 1.00 36.34 81 GLY A O 1
ATOM 630 N N . ASP A 1 82 ? 32.605 -9.774 2.891 1.00 33.88 82 ASP A N 1
ATOM 631 C CA . ASP A 1 82 ? 33.617 -9.202 3.795 1.00 33.88 82 ASP A CA 1
ATOM 632 C C . ASP A 1 82 ? 33.509 -7.745 4.305 1.00 33.88 82 ASP A C 1
ATOM 634 O O . ASP A 1 82 ? 33.957 -6.767 3.713 1.00 33.88 82 ASP A O 1
ATOM 638 N N . GLY A 1 83 ? 33.150 -7.639 5.589 1.00 43.44 83 GLY A N 1
ATOM 639 C CA . GLY A 1 83 ? 34.220 -7.531 6.592 1.00 43.44 83 GLY A CA 1
ATOM 640 C C . GLY A 1 83 ? 34.966 -6.202 6.738 1.00 43.44 83 GLY A C 1
ATOM 641 O O . GLY A 1 83 ? 35.969 -6.166 7.448 1.00 43.44 83 GLY A O 1
ATOM 642 N N . ALA A 1 84 ? 34.492 -5.094 6.173 1.00 34.66 84 ALA A N 1
ATOM 643 C CA . ALA A 1 84 ? 34.951 -3.769 6.587 1.00 34.66 84 ALA A CA 1
ATOM 644 C C . ALA A 1 84 ? 34.059 -3.242 7.719 1.00 34.66 84 ALA A C 1
ATOM 646 O O . ALA A 1 84 ? 33.078 -2.530 7.489 1.00 34.66 84 ALA A O 1
ATOM 647 N N . ALA A 1 85 ? 34.420 -3.579 8.961 1.00 43.19 85 ALA A N 1
ATOM 648 C CA . ALA A 1 85 ? 33.994 -2.821 10.130 1.00 43.19 85 ALA A CA 1
ATOM 649 C C . ALA A 1 85 ? 34.389 -1.353 9.907 1.00 43.19 85 ALA A C 1
ATOM 651 O O . ALA A 1 85 ? 35.535 -0.958 10.121 1.00 43.19 85 ALA A O 1
ATOM 652 N N . SER A 1 86 ? 33.447 -0.558 9.403 1.00 43.69 86 SER A N 1
ATOM 653 C CA . SER A 1 86 ? 33.631 0.878 9.255 1.00 43.69 86 SER A CA 1
ATOM 654 C C . SER A 1 86 ? 33.842 1.447 10.658 1.00 43.69 86 SER A C 1
ATOM 656 O O . SER A 1 86 ? 33.011 1.204 11.541 1.00 43.69 86 SER A O 1
ATOM 658 N N . PRO A 1 87 ? 34.970 2.127 10.913 1.00 43.81 87 PRO A N 1
ATOM 659 C CA . PRO A 1 87 ? 35.302 2.595 12.242 1.00 43.81 87 PRO A CA 1
ATOM 660 C C . PRO A 1 87 ? 34.262 3.632 12.665 1.00 43.81 87 PRO A C 1
ATOM 662 O O . PRO A 1 87 ? 33.953 4.561 11.925 1.00 43.81 87 PRO A O 1
ATOM 665 N N . LEU A 1 88 ? 33.709 3.384 13.850 1.00 48.59 88 LEU A N 1
ATOM 666 C CA . LEU A 1 88 ? 32.924 4.256 14.723 1.00 48.59 88 LEU A CA 1
ATOM 667 C C . LEU A 1 88 ? 32.793 5.721 14.245 1.00 48.59 88 LEU A C 1
ATOM 669 O O . LEU A 1 88 ? 33.815 6.401 14.115 1.00 48.59 88 LEU A O 1
ATOM 673 N N . PRO A 1 89 ? 31.567 6.262 14.091 1.00 44.44 89 PRO A N 1
ATOM 674 C CA . PRO A 1 89 ? 31.383 7.676 13.802 1.00 44.44 89 PRO A CA 1
ATOM 675 C C . PRO A 1 89 ? 31.791 8.493 15.034 1.00 44.44 89 PRO A C 1
ATOM 677 O O . PRO A 1 89 ? 31.060 8.593 16.017 1.00 44.44 89 PRO A O 1
ATOM 680 N N . SER A 1 90 ? 32.992 9.064 14.998 1.00 50.88 90 SER A N 1
ATOM 681 C CA . SER A 1 90 ? 33.480 10.033 15.978 1.00 50.88 90 SER A CA 1
ATOM 682 C C . SER A 1 90 ? 33.458 11.443 15.390 1.00 50.88 90 SER A C 1
ATOM 684 O O . SER A 1 90 ? 34.474 12.123 15.294 1.00 50.88 90 SER A O 1
ATOM 686 N N . GLN A 1 91 ? 32.267 11.927 15.036 1.00 46.81 91 GLN A N 1
ATOM 687 C CA . GLN A 1 91 ? 32.002 13.364 15.025 1.00 46.81 91 GLN A CA 1
ATOM 688 C C . GLN A 1 91 ? 30.783 13.635 15.897 1.00 46.81 91 GLN A C 1
ATOM 690 O O . GLN A 1 91 ? 29.664 13.222 15.616 1.00 46.81 91 GLN A O 1
ATOM 695 N N . ARG A 1 92 ? 31.060 14.278 17.031 1.00 52.06 92 ARG A N 1
ATOM 696 C CA . ARG A 1 92 ? 30.164 14.525 18.163 1.00 52.06 92 ARG A CA 1
ATOM 697 C C . ARG A 1 92 ? 29.077 15.572 17.876 1.00 52.06 92 ARG A C 1
ATOM 699 O O . ARG A 1 92 ? 28.654 16.203 18.829 1.00 52.06 92 ARG A O 1
ATOM 706 N N . ASP A 1 93 ? 28.606 15.726 16.636 1.00 51.91 93 ASP A N 1
ATOM 707 C CA . ASP A 1 93 ? 27.590 16.734 16.280 1.00 51.91 93 ASP A CA 1
ATOM 708 C C . ASP A 1 93 ? 26.572 16.280 15.209 1.00 51.91 93 ASP A C 1
ATOM 710 O O . ASP A 1 93 ? 25.831 17.105 14.672 1.00 51.91 93 ASP A O 1
ATOM 714 N N . ASP A 1 94 ? 26.448 14.976 14.929 1.00 53.00 94 ASP A N 1
ATOM 715 C CA . ASP A 1 94 ? 25.264 14.468 14.223 1.00 53.00 94 ASP A CA 1
ATOM 716 C C . ASP A 1 94 ? 24.079 14.486 15.189 1.00 53.00 94 ASP A C 1
ATOM 718 O O . ASP A 1 94 ? 23.838 13.540 15.944 1.00 53.00 94 ASP A O 1
ATOM 722 N N . GLU A 1 95 ? 23.371 15.619 15.195 1.00 65.56 95 GLU A N 1
ATOM 723 C CA . GLU A 1 95 ? 22.107 15.823 15.891 1.00 65.56 95 GLU A CA 1
ATOM 724 C C . GLU A 1 95 ? 21.214 14.609 15.648 1.00 65.56 95 GLU A C 1
ATOM 726 O O . GLU A 1 95 ? 20.653 14.411 14.565 1.00 65.56 95 GLU A O 1
ATOM 731 N N . PHE A 1 96 ? 21.137 13.762 16.671 1.00 50.75 96 PHE A N 1
ATOM 732 C CA . PHE A 1 96 ? 20.391 12.526 16.621 1.00 50.75 96 PHE A CA 1
ATOM 733 C C . PHE A 1 96 ? 18.926 12.903 16.459 1.00 50.75 96 PHE A C 1
ATOM 735 O O . PHE A 1 96 ? 18.250 13.271 17.417 1.00 50.75 96 PHE A O 1
ATOM 742 N N . ARG A 1 97 ? 18.432 12.858 15.223 1.00 62.25 97 ARG A N 1
ATOM 743 C CA . ARG A 1 97 ? 17.009 12.985 14.937 1.00 62.25 97 ARG A CA 1
ATOM 744 C C . ARG A 1 97 ? 16.420 11.613 15.223 1.00 62.25 97 ARG A C 1
ATOM 746 O O . ARG A 1 97 ? 16.604 10.720 14.394 1.00 62.25 97 ARG A O 1
ATOM 753 N N . PRO A 1 98 ? 15.761 11.393 16.376 1.00 69.19 98 PRO A N 1
ATOM 754 C CA . PRO A 1 98 ? 15.161 10.100 16.652 1.00 69.19 98 PRO A CA 1
ATOM 755 C C . PRO A 1 98 ? 14.250 9.718 15.487 1.00 69.19 98 PRO A C 1
ATOM 757 O O . PRO A 1 98 ? 13.573 10.576 14.910 1.00 69.19 98 PRO A O 1
ATOM 760 N N . PHE A 1 99 ? 14.245 8.435 15.123 1.00 57.88 99 PHE A N 1
ATOM 761 C CA . PHE A 1 99 ? 13.358 7.919 14.089 1.00 57.88 99 PHE A CA 1
ATOM 762 C C . PHE A 1 99 ? 11.907 8.205 14.482 1.00 57.88 99 PHE A C 1
ATOM 764 O O . PHE A 1 99 ? 11.283 7.471 15.248 1.00 57.88 99 PHE A O 1
ATOM 771 N N . VAL A 1 100 ? 11.349 9.288 13.946 1.00 59.28 100 VAL A N 1
ATOM 772 C CA . VAL A 1 100 ? 9.919 9.551 14.020 1.00 59.28 100 VAL A CA 1
ATOM 773 C C . VAL A 1 100 ? 9.266 8.462 13.183 1.00 59.28 100 VAL A C 1
ATOM 775 O O . VAL A 1 100 ? 9.426 8.441 11.963 1.00 59.28 100 VAL A O 1
ATOM 778 N N . ARG A 1 101 ? 8.568 7.521 13.822 1.00 64.69 101 ARG A N 1
ATOM 779 C CA . ARG A 1 101 ? 7.785 6.489 13.131 1.00 64.69 101 ARG A CA 1
ATOM 780 C C . ARG A 1 101 ? 6.671 7.189 12.347 1.00 64.69 101 ARG A C 1
ATOM 782 O O . ARG A 1 101 ? 5.634 7.529 12.901 1.00 64.69 101 ARG A O 1
ATOM 789 N N . ARG A 1 102 ? 6.915 7.479 11.064 1.00 63.81 102 ARG A N 1
ATOM 790 C CA . ARG A 1 102 ? 6.021 8.315 10.233 1.00 63.81 102 ARG A CA 1
ATOM 791 C C . ARG A 1 102 ? 4.750 7.596 9.783 1.00 63.81 102 ARG A C 1
ATOM 793 O O . ARG A 1 102 ? 3.851 8.245 9.261 1.00 63.81 102 ARG A O 1
ATOM 800 N N . LEU A 1 103 ? 4.685 6.278 9.956 1.00 65.88 103 LEU A N 1
ATOM 801 C CA . LEU A 1 103 ? 3.559 5.457 9.532 1.00 65.88 103 LEU A CA 1
ATOM 802 C C . LEU A 1 103 ? 2.818 4.941 10.766 1.00 65.88 103 LEU A C 1
ATOM 804 O O . LEU A 1 103 ? 3.361 4.113 11.500 1.00 65.88 103 LEU A O 1
ATOM 808 N N . PRO A 1 104 ? 1.585 5.416 11.003 1.00 80.62 104 PRO A N 1
ATOM 809 C CA . PRO A 1 104 ? 0.706 4.810 11.985 1.00 80.62 104 PRO A CA 1
ATOM 810 C C . PRO A 1 104 ? 0.518 3.335 11.617 1.00 80.62 104 PRO A C 1
ATOM 812 O O . PRO A 1 104 ? 0.068 3.026 10.512 1.00 80.62 104 PRO A O 1
ATOM 815 N N . GLU A 1 105 ? 0.835 2.425 12.538 1.00 81.81 105 GLU A N 1
ATOM 816 C CA . GLU A 1 105 ? 0.684 0.968 12.369 1.00 81.81 105 GLU A CA 1
ATOM 817 C C . GLU A 1 105 ? -0.711 0.570 11.858 1.00 81.81 105 GLU A C 1
ATOM 819 O O . GLU A 1 105 ? -0.872 -0.371 11.083 1.00 81.81 105 GLU A O 1
ATOM 824 N N . TRP A 1 106 ? -1.728 1.348 12.239 1.00 80.50 106 TRP A N 1
ATOM 825 C CA . TRP A 1 106 ? -3.101 1.209 11.778 1.00 80.50 106 TRP A CA 1
ATOM 826 C C . TRP A 1 106 ? -3.245 1.401 10.266 1.00 80.50 106 TRP A C 1
ATOM 828 O O . TRP A 1 106 ? -3.884 0.591 9.596 1.00 80.50 106 TRP A O 1
ATOM 838 N N . GLN A 1 107 ? -2.638 2.459 9.724 1.00 82.19 107 GLN A N 1
ATOM 839 C CA . GLN A 1 107 ? -2.713 2.765 8.297 1.00 82.19 107 GLN A CA 1
ATOM 840 C C . GLN A 1 107 ? -1.935 1.743 7.478 1.00 82.19 107 GLN A C 1
ATOM 842 O O . GLN A 1 107 ? -2.422 1.322 6.431 1.00 82.19 107 GLN A O 1
ATOM 847 N N . PHE A 1 108 ? -0.774 1.315 7.986 1.00 86.12 108 PHE A N 1
ATOM 848 C CA . PHE A 1 108 ? 0.025 0.270 7.356 1.00 86.12 108 PHE A CA 1
ATOM 849 C C . PHE A 1 108 ? -0.739 -1.052 7.274 1.00 86.12 108 PHE A C 1
ATOM 851 O O . PHE A 1 108 ? -0.827 -1.655 6.207 1.00 86.12 108 PHE A O 1
ATOM 858 N N . TRP A 1 109 ? -1.353 -1.470 8.382 1.00 89.00 109 TRP A N 1
ATOM 859 C CA . TRP A 1 109 ? -2.171 -2.675 8.401 1.00 89.00 109 TRP A CA 1
ATOM 860 C C . TRP A 1 109 ? -3.334 -2.565 7.413 1.00 89.00 109 TRP A C 1
ATOM 862 O O . TRP A 1 109 ? -3.478 -3.426 6.559 1.00 89.00 109 TRP A O 1
ATOM 872 N N . LEU A 1 110 ? -4.112 -1.477 7.453 1.00 86.38 110 LEU A N 1
ATOM 873 C CA . LEU A 1 110 ? -5.251 -1.297 6.549 1.00 86.38 110 LEU A CA 1
ATOM 874 C C . LEU A 1 110 ? -4.823 -1.288 5.070 1.00 86.38 110 LEU A C 1
ATOM 876 O O . LEU A 1 110 ? -5.519 -1.865 4.230 1.00 86.38 110 LEU A O 1
ATOM 880 N N . SER A 1 111 ? -3.688 -0.657 4.737 1.00 88.56 111 SER A N 1
ATOM 881 C CA . SER A 1 111 ? -3.164 -0.669 3.368 1.00 88.56 111 SER A CA 1
ATOM 882 C C . SER A 1 111 ? -2.706 -2.062 2.949 1.00 88.56 111 SER A C 1
ATOM 884 O O . SER A 1 111 ? -3.012 -2.467 1.829 1.00 88.56 111 SER A O 1
ATOM 886 N N . ALA A 1 112 ? -2.041 -2.801 3.841 1.00 88.44 112 ALA A N 1
ATOM 887 C CA . ALA A 1 112 ? -1.630 -4.180 3.604 1.00 88.44 112 ALA A CA 1
ATOM 888 C C . ALA A 1 112 ? -2.844 -5.094 3.374 1.00 88.44 112 ALA A C 1
ATOM 890 O O . ALA A 1 112 ? -2.930 -5.718 2.321 1.00 88.44 112 ALA A O 1
ATOM 891 N N . THR A 1 113 ? -3.840 -5.102 4.270 1.00 90.00 113 THR A N 1
ATOM 892 C CA . THR A 1 113 ? -5.041 -5.947 4.130 1.00 90.00 113 THR A CA 1
ATOM 893 C C . THR A 1 113 ? -5.800 -5.641 2.843 1.00 90.00 113 THR A C 1
ATOM 895 O O . THR A 1 113 ? -6.237 -6.554 2.143 1.00 90.00 113 THR A O 1
ATOM 898 N N . ARG A 1 114 ? -5.943 -4.353 2.498 1.00 89.06 114 ARG A N 1
ATOM 899 C CA . ARG A 1 114 ? -6.603 -3.936 1.255 1.00 89.06 114 ARG A CA 1
ATOM 900 C C . ARG A 1 114 ? -5.818 -4.388 0.025 1.00 89.06 114 ARG A C 1
ATOM 902 O O . ARG A 1 114 ? -6.434 -4.855 -0.926 1.00 89.06 114 ARG A O 1
ATOM 909 N N . ALA A 1 115 ? -4.491 -4.257 0.035 1.00 90.62 115 ALA A N 1
ATOM 910 C CA . ALA A 1 115 ? -3.642 -4.715 -1.061 1.00 90.62 115 ALA A CA 1
ATOM 911 C C . ALA A 1 115 ? -3.732 -6.235 -1.238 1.00 90.62 115 ALA A C 1
ATOM 913 O O . ALA A 1 115 ? -3.934 -6.689 -2.358 1.00 90.62 115 ALA A O 1
ATOM 914 N N . THR A 1 116 ? -3.680 -7.010 -0.150 1.00 90.06 116 THR A N 1
ATOM 915 C CA . THR A 1 116 ? -3.830 -8.472 -0.197 1.00 90.06 116 THR A CA 1
ATOM 916 C C . THR A 1 116 ? -5.206 -8.884 -0.719 1.00 90.06 116 THR A C 1
ATOM 918 O O . THR A 1 116 ? -5.290 -9.776 -1.555 1.00 90.06 116 THR A O 1
ATOM 921 N N . LEU A 1 117 ? -6.287 -8.215 -0.300 1.00 91.31 117 LEU A N 1
ATOM 922 C CA . LEU A 1 117 ? -7.629 -8.485 -0.831 1.00 91.31 117 LEU A CA 1
ATOM 923 C C . LEU A 1 117 ? -7.732 -8.179 -2.326 1.00 91.31 117 LEU A C 1
ATOM 925 O O . LEU A 1 117 ? -8.253 -9.000 -3.074 1.00 91.31 117 LEU A O 1
ATOM 929 N N . ILE A 1 118 ? -7.222 -7.024 -2.765 1.00 90.12 118 ILE A N 1
ATOM 930 C CA . ILE A 1 118 ? -7.198 -6.670 -4.189 1.00 90.12 118 ILE A CA 1
ATOM 931 C C . ILE A 1 118 ? -6.364 -7.692 -4.964 1.00 90.12 118 ILE A C 1
ATOM 933 O O . ILE A 1 118 ? -6.824 -8.166 -5.992 1.00 90.12 118 ILE A O 1
ATOM 937 N N . ALA A 1 119 ? -5.193 -8.085 -4.460 1.00 86.44 119 ALA A N 1
ATOM 938 C CA . ALA A 1 119 ? -4.342 -9.088 -5.092 1.00 86.44 119 ALA A CA 1
ATOM 939 C C . ALA A 1 119 ? -5.060 -10.438 -5.233 1.00 86.44 119 ALA A C 1
ATOM 941 O O . ALA A 1 119 ? -5.084 -10.999 -6.323 1.00 86.44 119 ALA A O 1
ATOM 942 N N . ILE A 1 120 ? -5.721 -10.919 -4.175 1.00 88.25 120 ILE A N 1
ATOM 943 C CA . ILE A 1 120 ? -6.538 -12.140 -4.222 1.00 88.25 120 ILE A CA 1
ATOM 944 C C . ILE A 1 120 ? -7.623 -12.015 -5.294 1.00 88.25 120 ILE A C 1
ATOM 946 O O . ILE A 1 120 ? -7.762 -12.904 -6.129 1.00 88.25 120 ILE A O 1
ATOM 950 N N . VAL A 1 121 ? -8.362 -10.906 -5.322 1.00 88.88 121 VAL A N 1
ATOM 951 C CA . VAL A 1 121 ? -9.400 -10.674 -6.337 1.00 88.88 121 VAL A CA 1
ATOM 952 C C . VAL A 1 121 ? -8.799 -10.651 -7.745 1.00 88.88 121 VAL A C 1
ATOM 954 O O . VAL A 1 121 ? -9.325 -11.319 -8.631 1.00 88.88 121 VAL A O 1
ATOM 957 N N . CYS A 1 122 ? -7.673 -9.964 -7.947 1.00 84.62 122 CYS A N 1
ATOM 958 C CA . CYS A 1 122 ? -6.971 -9.927 -9.228 1.00 84.62 122 CYS A CA 1
ATOM 959 C C . CYS A 1 122 ? -6.537 -11.327 -9.687 1.00 84.62 122 CYS A C 1
ATOM 961 O O . CYS A 1 122 ? -6.664 -11.621 -10.868 1.00 84.62 122 CYS A O 1
ATOM 963 N N . THR A 1 123 ? -6.128 -12.223 -8.779 1.00 83.69 123 THR A N 1
ATOM 964 C CA . THR A 1 123 ? -5.735 -13.603 -9.146 1.00 83.69 123 THR A CA 1
ATOM 965 C C . THR A 1 123 ? -6.882 -14.504 -9.615 1.00 83.69 123 THR A C 1
ATOM 967 O O . THR A 1 123 ? -6.624 -15.588 -10.140 1.00 83.69 123 THR A O 1
ATOM 970 N N . PHE A 1 124 ? -8.146 -14.106 -9.436 1.00 84.12 124 PHE A N 1
ATOM 971 C CA . PHE A 1 124 ? -9.284 -14.852 -9.988 1.00 84.12 124 PHE A CA 1
ATOM 972 C C . PHE A 1 124 ? -9.589 -14.488 -11.441 1.00 84.12 124 PHE A C 1
ATOM 974 O O . PHE A 1 124 ? -10.196 -15.290 -12.151 1.00 84.12 124 PHE A O 1
ATOM 981 N N . PHE A 1 125 ? -9.175 -13.304 -11.896 1.00 85.25 125 PHE A N 1
ATOM 982 C CA . PHE A 1 125 ? -9.458 -12.840 -13.246 1.00 85.25 125 PHE A CA 1
ATOM 983 C C . PHE A 1 125 ? -8.196 -12.889 -14.101 1.00 85.25 125 PHE A C 1
ATOM 985 O O . PHE A 1 125 ? -7.321 -12.038 -13.988 1.00 85.25 125 PHE A O 1
ATOM 992 N N . VAL A 1 126 ? -8.185 -13.815 -15.059 1.00 76.12 126 VAL A N 1
ATOM 993 C CA . VAL A 1 126 ? -7.143 -13.932 -16.098 1.00 76.12 126 VAL A CA 1
ATOM 994 C C . VAL A 1 126 ? -7.002 -12.640 -16.923 1.00 76.12 126 VAL A C 1
ATOM 996 O O . VAL A 1 126 ? -5.978 -12.387 -17.538 1.00 76.12 126 VAL A O 1
ATOM 999 N N . MET A 1 127 ? -8.012 -11.762 -16.907 1.00 77.31 127 MET A N 1
ATOM 1000 C CA . MET A 1 127 ? -7.947 -10.443 -17.545 1.00 77.31 127 MET A CA 1
ATOM 1001 C C . MET A 1 127 ? -6.832 -9.540 -16.979 1.00 77.31 127 MET A C 1
ATOM 1003 O O . MET A 1 127 ? -6.373 -8.647 -17.689 1.00 77.31 127 MET A O 1
ATOM 1007 N N . PHE A 1 128 ? -6.395 -9.750 -15.731 1.00 68.94 128 PHE A N 1
ATOM 1008 C CA . PHE A 1 128 ? -5.280 -9.000 -15.138 1.00 68.94 128 PHE A CA 1
ATOM 1009 C C . PHE A 1 128 ? -3.904 -9.621 -15.421 1.00 68.94 128 PHE A C 1
ATOM 1011 O O . PHE A 1 128 ? -2.893 -9.000 -15.090 1.00 68.94 128 PHE A O 1
ATOM 1018 N N . ASP A 1 129 ? -3.849 -10.779 -16.085 1.00 72.94 129 ASP A N 1
ATOM 1019 C CA . ASP A 1 129 ? -2.605 -11.387 -16.558 1.00 72.94 129 ASP A CA 1
ATOM 1020 C C . ASP A 1 129 ? -2.192 -10.735 -17.885 1.00 72.94 129 ASP A C 1
ATOM 1022 O O . ASP A 1 129 ? -2.408 -11.255 -18.982 1.00 72.94 129 ASP A O 1
ATOM 1026 N N . VAL A 1 130 ? -1.630 -9.528 -17.788 1.00 71.69 130 VAL A N 1
ATOM 1027 C CA . VAL A 1 130 ? -1.129 -8.797 -18.956 1.00 71.69 130 VAL A CA 1
ATOM 1028 C C . VAL A 1 130 ? 0.223 -9.392 -19.369 1.00 71.69 130 VAL A C 1
ATOM 1030 O O . VAL A 1 130 ? 1.142 -9.402 -18.548 1.00 71.69 130 VAL A O 1
ATOM 1033 N N . PRO A 1 131 ? 0.401 -9.848 -20.623 1.00 72.56 131 PRO A N 1
ATOM 1034 C CA . PRO A 1 131 ? 1.696 -10.319 -21.102 1.00 72.56 131 PRO A CA 1
ATOM 1035 C C . PRO A 1 131 ? 2.733 -9.193 -20.997 1.00 72.56 131 PRO A C 1
ATOM 1037 O O . PRO A 1 131 ? 2.598 -8.133 -21.615 1.00 72.56 131 PRO A O 1
ATOM 1040 N N . VAL A 1 132 ? 3.756 -9.416 -20.171 1.00 69.06 132 VAL A N 1
ATOM 1041 C CA . VAL A 1 132 ? 4.799 -8.434 -19.871 1.00 69.06 132 VAL A CA 1
ATOM 1042 C C . VAL A 1 132 ? 5.836 -8.433 -20.989 1.00 69.06 132 VAL A C 1
ATOM 1044 O O . VAL A 1 132 ? 6.684 -9.315 -21.084 1.00 69.06 132 VAL A O 1
ATOM 1047 N N . TYR A 1 133 ? 5.788 -7.402 -21.830 1.00 79.00 133 TYR A N 1
ATOM 1048 C CA . TYR A 1 133 ? 6.824 -7.145 -22.824 1.00 79.00 133 TYR A CA 1
ATOM 1049 C C . TYR A 1 133 ? 7.912 -6.254 -22.211 1.00 79.00 133 TYR A C 1
ATOM 1051 O O . TYR A 1 133 ? 7.663 -5.112 -21.830 1.00 79.00 133 TYR A O 1
ATOM 1059 N N . TRP A 1 134 ? 9.149 -6.742 -22.142 1.00 79.00 134 TRP A N 1
ATOM 1060 C CA . TRP A 1 134 ? 10.283 -5.994 -21.577 1.00 79.00 134 TRP A CA 1
ATOM 1061 C C . TRP A 1 134 ? 10.441 -4.547 -22.107 1.00 79.00 134 TRP A C 1
ATOM 1063 O O . TRP A 1 134 ? 10.659 -3.644 -21.295 1.00 79.00 134 TRP A O 1
ATOM 1073 N N . PRO A 1 135 ? 10.235 -4.251 -23.410 1.00 86.12 135 PRO A N 1
ATOM 1074 C CA . PRO A 1 135 ? 10.340 -2.880 -23.909 1.00 86.12 135 PRO A CA 1
ATOM 1075 C C . PRO A 1 135 ? 9.346 -1.915 -23.256 1.00 86.12 135 PRO A C 1
ATOM 1077 O O . PRO A 1 135 ? 9.689 -0.761 -23.000 1.00 86.12 135 PRO A O 1
ATOM 1080 N N . ILE A 1 136 ? 8.125 -2.374 -22.952 1.00 86.12 136 ILE A N 1
ATOM 1081 C CA . ILE A 1 136 ? 7.123 -1.503 -22.337 1.00 86.12 136 ILE A CA 1
ATOM 1082 C C . ILE A 1 136 ? 7.458 -1.227 -20.867 1.00 86.12 136 ILE A C 1
ATOM 1084 O O . ILE A 1 136 ? 7.267 -0.103 -20.411 1.00 86.12 136 ILE A O 1
ATOM 1088 N N . LEU A 1 137 ? 8.059 -2.188 -20.152 1.00 83.75 137 LEU A N 1
ATOM 1089 C CA . LEU A 1 137 ? 8.564 -1.975 -18.789 1.00 83.75 137 LEU A CA 1
ATOM 1090 C C . LEU A 1 137 ? 9.664 -0.916 -18.734 1.00 83.75 137 LEU A C 1
ATOM 1092 O O . LEU A 1 137 ? 9.631 -0.061 -17.853 1.00 83.75 137 LEU A O 1
ATOM 1096 N N . VAL A 1 138 ? 10.603 -0.933 -19.683 1.00 88.75 138 VAL A N 1
ATOM 1097 C CA . VAL A 1 138 ? 11.663 0.085 -19.761 1.00 88.75 138 VAL A CA 1
ATOM 1098 C C . VAL A 1 138 ? 11.058 1.471 -19.995 1.00 88.75 138 VAL A C 1
ATOM 1100 O O . VAL A 1 138 ? 11.424 2.430 -19.316 1.00 88.75 138 VAL A O 1
ATOM 1103 N N . VAL A 1 139 ? 10.075 1.584 -20.893 1.00 91.25 139 VAL A N 1
ATOM 1104 C CA . VAL A 1 139 ? 9.363 2.851 -21.126 1.00 91.25 139 VAL A CA 1
ATOM 1105 C C . VAL A 1 139 ? 8.625 3.313 -19.864 1.00 91.25 139 VAL A C 1
ATOM 1107 O O . VAL A 1 139 ? 8.748 4.480 -19.487 1.00 91.25 139 VAL A O 1
ATOM 1110 N N . TYR A 1 140 ? 7.916 2.418 -19.166 1.00 86.88 140 TYR A N 1
ATOM 1111 C CA . TYR A 1 140 ? 7.274 2.744 -17.890 1.00 86.88 140 TYR A CA 1
ATOM 1112 C C . TYR A 1 140 ? 8.286 3.192 -16.841 1.00 86.88 140 TYR A C 1
ATOM 1114 O O . TYR A 1 140 ? 8.041 4.189 -16.166 1.00 86.88 140 TYR A O 1
ATOM 1122 N N . TRP A 1 141 ? 9.427 2.511 -16.731 1.00 90.19 141 TRP A N 1
ATOM 1123 C CA . TRP A 1 141 ? 10.488 2.876 -15.801 1.00 90.19 141 TRP A CA 1
ATOM 1124 C C . TRP A 1 141 ? 10.963 4.306 -16.048 1.00 90.19 141 TRP A C 1
ATOM 1126 O O . TRP A 1 141 ? 10.944 5.108 -15.120 1.00 90.19 141 TRP A O 1
ATOM 1136 N N . PHE A 1 142 ? 11.276 4.675 -17.293 1.00 93.62 142 PHE A N 1
ATOM 1137 C CA . PHE A 1 142 ? 11.697 6.041 -17.616 1.00 93.62 142 PHE A CA 1
ATOM 1138 C C . PHE A 1 142 ? 10.592 7.072 -17.355 1.00 93.62 142 PHE A C 1
ATOM 1140 O O . PHE A 1 142 ? 10.856 8.118 -16.761 1.00 93.62 142 PHE A O 1
ATOM 1147 N N . VAL A 1 143 ? 9.350 6.791 -17.756 1.00 91.12 143 VAL A N 1
ATOM 1148 C CA . VAL A 1 143 ? 8.226 7.722 -17.566 1.00 91.12 143 VAL A CA 1
ATOM 1149 C C . VAL A 1 143 ? 7.930 7.933 -16.080 1.00 91.12 143 VAL A C 1
ATOM 1151 O O . VAL A 1 143 ? 7.822 9.079 -15.633 1.00 91.12 143 VAL A O 1
ATOM 1154 N N . LEU A 1 144 ? 7.835 6.858 -15.292 1.00 86.56 144 LEU A N 1
ATOM 1155 C CA . LEU A 1 144 ? 7.613 6.956 -13.850 1.00 86.56 144 LEU A CA 1
ATOM 1156 C C . LEU A 1 144 ? 8.817 7.569 -13.138 1.00 86.56 144 LEU A C 1
ATOM 1158 O O . LEU A 1 144 ? 8.613 8.406 -12.262 1.00 86.56 144 LEU A O 1
ATOM 1162 N N . PHE A 1 145 ? 10.050 7.207 -13.497 1.00 90.06 145 PHE A N 1
ATOM 1163 C CA . PHE A 1 145 ? 11.266 7.777 -12.911 1.00 90.06 145 PHE A CA 1
ATOM 1164 C C . PHE A 1 145 ? 11.314 9.292 -13.112 1.00 90.06 145 PHE A C 1
ATOM 1166 O O . PHE A 1 145 ? 11.463 10.045 -12.151 1.00 90.06 145 PHE A O 1
ATOM 1173 N N . LEU A 1 146 ? 11.085 9.769 -14.337 1.00 88.50 146 LEU A N 1
ATOM 1174 C CA . LEU A 1 146 ? 11.046 11.202 -14.615 1.00 88.50 146 LEU A CA 1
ATOM 1175 C C . LEU A 1 146 ? 9.884 11.896 -13.889 1.00 88.50 146 LEU A C 1
ATOM 1177 O O . LEU A 1 146 ? 10.073 12.994 -13.365 1.00 88.50 146 LEU A O 1
ATOM 1181 N N . LEU A 1 147 ? 8.705 11.272 -13.792 1.00 88.00 147 LEU A N 1
ATOM 1182 C CA . LEU A 1 147 ? 7.548 11.847 -13.092 1.00 88.00 147 LEU A CA 1
ATOM 1183 C C . LEU A 1 147 ? 7.775 11.931 -11.575 1.00 88.00 147 LEU A C 1
ATOM 1185 O O . LEU A 1 147 ? 7.530 12.975 -10.966 1.00 88.00 147 LEU A O 1
ATOM 1189 N N . THR A 1 148 ? 8.261 10.853 -10.965 1.00 87.31 148 THR A N 1
ATOM 1190 C CA . THR A 1 148 ? 8.534 10.763 -9.522 1.00 87.31 148 THR A CA 1
ATOM 1191 C C . THR A 1 148 ? 9.688 11.673 -9.108 1.00 87.31 148 THR A C 1
ATOM 1193 O O . THR A 1 148 ? 9.586 12.374 -8.096 1.00 87.31 148 THR A O 1
ATOM 1196 N N . MET A 1 149 ? 10.734 11.762 -9.933 1.00 83.94 149 MET A N 1
ATOM 1197 C CA . MET A 1 149 ? 11.872 12.648 -9.694 1.00 83.94 149 MET A CA 1
ATOM 1198 C C . MET A 1 149 ? 11.585 14.104 -10.059 1.00 83.94 149 MET A C 1
ATOM 1200 O O . MET A 1 149 ? 12.240 14.986 -9.508 1.00 83.94 149 MET A O 1
ATOM 1204 N N . ARG A 1 150 ? 10.577 14.410 -10.894 1.00 82.81 150 ARG A N 1
ATOM 1205 C CA . ARG A 1 150 ? 10.222 15.794 -11.279 1.00 82.81 150 ARG A CA 1
ATOM 1206 C C . ARG A 1 150 ? 10.085 16.704 -10.063 1.00 82.81 150 ARG A C 1
ATOM 1208 O O . ARG A 1 150 ? 10.609 17.816 -10.059 1.00 82.81 150 ARG A O 1
ATOM 1215 N N . ARG A 1 151 ? 9.398 16.228 -9.020 1.00 80.06 151 ARG A N 1
ATOM 1216 C CA . ARG A 1 151 ? 9.169 17.008 -7.796 1.00 80.06 151 ARG A CA 1
ATOM 1217 C C . ARG A 1 151 ? 10.447 17.172 -6.967 1.00 80.06 151 ARG A C 1
ATOM 1219 O O . ARG A 1 151 ? 10.648 18.236 -6.388 1.00 80.06 151 ARG A O 1
ATOM 1226 N N . GLN A 1 152 ? 11.310 16.156 -6.949 1.00 80.25 152 GLN A N 1
ATOM 1227 C CA . GLN A 1 152 ? 12.608 16.202 -6.269 1.00 80.25 152 GLN A CA 1
ATOM 1228 C C . GLN A 1 152 ? 13.562 17.170 -6.977 1.00 80.25 152 GLN A C 1
ATOM 1230 O O . GLN A 1 152 ? 14.079 18.090 -6.351 1.00 80.25 152 GLN A O 1
ATOM 1235 N N . ILE A 1 153 ? 13.694 17.062 -8.300 1.00 79.69 153 ILE A N 1
ATOM 1236 C CA . ILE A 1 153 ? 14.537 17.930 -9.133 1.00 79.69 153 ILE A CA 1
ATOM 1237 C C . ILE A 1 153 ? 14.090 19.395 -9.027 1.00 79.69 153 ILE A C 1
ATOM 1239 O O . ILE A 1 153 ? 14.924 20.277 -8.842 1.00 79.69 153 ILE A O 1
ATOM 1243 N N . GLN A 1 154 ? 12.782 19.676 -9.062 1.00 80.00 154 GLN A N 1
ATOM 1244 C CA . GLN A 1 154 ? 12.263 21.039 -8.875 1.00 80.00 154 GLN A CA 1
ATOM 1245 C C . GLN A 1 154 ? 12.624 21.630 -7.507 1.00 80.00 154 GLN A C 1
ATOM 1247 O O . GLN A 1 154 ? 12.957 22.812 -7.421 1.00 80.00 154 GLN A O 1
ATOM 1252 N N . HIS A 1 155 ? 12.585 20.827 -6.441 1.00 80.62 155 HIS A N 1
ATOM 1253 C CA . HIS A 1 155 ? 13.000 21.268 -5.112 1.00 80.62 155 HIS A CA 1
ATOM 1254 C C . HIS A 1 155 ? 14.516 21.491 -5.050 1.00 80.62 155 HIS A C 1
ATOM 1256 O O . HIS A 1 155 ? 14.967 22.515 -4.540 1.00 80.62 155 HIS A O 1
ATOM 1262 N N . MET A 1 156 ? 15.306 20.584 -5.630 1.00 81.31 156 MET A N 1
ATOM 1263 C CA . MET A 1 156 ? 16.763 20.727 -5.690 1.00 81.31 156 MET A CA 1
ATOM 1264 C C . MET A 1 156 ? 17.180 21.992 -6.447 1.00 81.31 156 MET A C 1
ATOM 1266 O O . MET A 1 156 ? 18.017 22.745 -5.953 1.00 81.31 156 MET A O 1
ATOM 1270 N N . ILE A 1 157 ? 16.525 22.294 -7.572 1.00 80.69 157 ILE A N 1
ATOM 1271 C CA . ILE A 1 157 ? 16.750 23.520 -8.350 1.00 80.69 157 ILE A CA 1
ATOM 1272 C C . ILE A 1 157 ? 16.294 24.766 -7.573 1.00 80.69 157 ILE A C 1
ATOM 1274 O O . ILE A 1 157 ? 17.020 25.759 -7.539 1.00 80.69 157 ILE A O 1
ATOM 1278 N N . LYS A 1 158 ? 15.127 24.726 -6.909 1.00 77.94 158 LYS A N 1
ATOM 1279 C CA . LYS A 1 158 ? 14.587 25.866 -6.143 1.00 77.94 158 LYS A CA 1
ATOM 1280 C C . LYS A 1 158 ? 15.452 26.239 -4.934 1.00 77.94 158 LYS A C 1
ATOM 1282 O O . LYS A 1 158 ? 15.581 27.421 -4.631 1.00 77.94 158 LYS A O 1
ATOM 1287 N N . TYR A 1 159 ? 16.037 25.250 -4.261 1.00 80.44 159 TYR A N 1
ATOM 1288 C CA . TYR A 1 159 ? 16.812 25.443 -3.030 1.00 80.44 159 TYR A CA 1
ATOM 1289 C C . TYR A 1 159 ? 18.327 25.277 -3.216 1.00 80.44 159 TYR A C 1
ATOM 1291 O O . TYR A 1 159 ? 19.060 25.269 -2.232 1.00 80.44 159 TYR A O 1
ATOM 1299 N N . LYS A 1 160 ? 18.812 25.196 -4.465 1.00 66.62 160 LYS A N 1
ATOM 1300 C CA . LYS A 1 160 ? 20.247 25.086 -4.791 1.00 66.62 160 LYS A CA 1
ATOM 1301 C C . LYS A 1 160 ? 20.955 23.918 -4.081 1.00 66.62 160 LYS A C 1
ATOM 1303 O O . LYS A 1 160 ? 22.112 24.031 -3.686 1.00 66.62 160 LYS A O 1
ATOM 1308 N N . TYR A 1 161 ? 20.293 22.769 -3.983 1.00 66.06 161 TYR A N 1
ATOM 1309 C CA . TYR A 1 161 ? 20.995 21.514 -3.714 1.00 66.06 161 TYR A CA 1
ATOM 1310 C C . TYR A 1 161 ? 21.565 21.006 -5.038 1.00 66.06 161 TYR A C 1
ATOM 1312 O O . TYR A 1 161 ? 20.853 20.987 -6.039 1.00 66.06 161 TYR A O 1
ATOM 1320 N N . ILE A 1 162 ? 22.842 20.637 -5.072 1.00 62.53 162 ILE A N 1
ATOM 1321 C CA . ILE A 1 162 ? 23.509 20.166 -6.290 1.00 62.53 162 ILE A CA 1
ATOM 1322 C C . ILE A 1 162 ? 22.983 18.750 -6.584 1.00 62.53 162 ILE A C 1
ATOM 1324 O O . ILE A 1 162 ? 23.242 17.853 -5.786 1.00 62.53 162 ILE A O 1
ATOM 1328 N N . PRO A 1 163 ? 22.231 18.511 -7.677 1.00 60.19 163 PRO A N 1
ATOM 1329 C CA . PRO A 1 163 ? 21.715 17.173 -7.971 1.00 60.19 163 PRO A CA 1
ATOM 1330 C C . PRO A 1 163 ? 22.813 16.200 -8.418 1.00 60.19 163 PRO A C 1
ATOM 1332 O O . PRO A 1 163 ? 22.648 14.997 -8.273 1.00 60.19 163 PRO A O 1
ATOM 1335 N N . PHE A 1 164 ? 23.939 16.714 -8.920 1.00 59.44 164 PHE A N 1
ATOM 1336 C CA . PHE A 1 164 ? 25.092 15.937 -9.364 1.00 59.44 164 PHE A CA 1
ATOM 1337 C C . PHE A 1 164 ? 26.365 16.768 -9.179 1.00 59.44 164 PHE A C 1
ATOM 1339 O O . PHE A 1 164 ? 26.594 17.712 -9.933 1.00 59.44 164 PHE A O 1
ATOM 1346 N N . ASP A 1 165 ? 27.195 16.446 -8.184 1.00 59.81 165 ASP A N 1
ATOM 1347 C CA . ASP A 1 165 ? 28.500 17.098 -7.991 1.00 59.81 165 ASP A CA 1
ATOM 1348 C C . ASP A 1 165 ? 29.589 16.346 -8.779 1.00 59.81 165 ASP A C 1
ATOM 1350 O O . ASP A 1 165 ? 30.597 15.881 -8.245 1.00 59.81 165 ASP A O 1
ATOM 1354 N N . PHE A 1 166 ? 29.356 16.158 -10.085 1.00 55.97 166 PHE A N 1
ATOM 1355 C CA . PHE A 1 166 ? 30.346 15.572 -10.989 1.00 55.97 166 PHE A CA 1
ATOM 1356 C C . PHE A 1 166 ? 31.506 16.565 -11.160 1.00 55.97 166 PHE A C 1
ATOM 1358 O O . PHE A 1 166 ? 31.504 17.412 -12.051 1.00 55.97 166 PHE A O 1
ATOM 1365 N N . GLY A 1 167 ? 32.500 16.471 -10.272 1.00 59.81 167 GLY A N 1
ATOM 1366 C CA . GLY A 1 167 ? 33.830 17.042 -10.492 1.00 59.81 167 GLY A CA 1
ATOM 1367 C C . GLY A 1 167 ? 34.378 18.005 -9.439 1.00 59.81 167 GLY A C 1
ATOM 1368 O O . GLY A 1 167 ? 35.525 18.424 -9.594 1.00 59.81 167 GLY A O 1
ATOM 1369 N N . ARG A 1 168 ? 33.665 18.350 -8.356 1.00 54.94 168 ARG A N 1
ATOM 1370 C CA . ARG A 1 168 ? 34.242 19.215 -7.307 1.00 54.94 168 ARG A CA 1
ATOM 1371 C C . ARG A 1 168 ? 34.558 18.452 -6.025 1.00 54.94 168 ARG A C 1
ATOM 1373 O O . ARG A 1 168 ? 33.722 18.244 -5.160 1.00 54.94 168 ARG A O 1
ATOM 1380 N N . LYS A 1 169 ? 35.842 18.107 -5.868 1.00 55.25 169 LYS A N 1
ATOM 1381 C CA . LYS A 1 169 ? 36.428 17.780 -4.562 1.00 55.25 169 LYS A CA 1
ATOM 1382 C C . LYS A 1 169 ? 36.461 19.072 -3.743 1.00 55.25 169 LYS A C 1
ATOM 1384 O O . LYS A 1 169 ? 37.378 19.876 -3.914 1.00 55.25 169 LYS A O 1
ATOM 1389 N N . ALA A 1 170 ? 35.465 19.299 -2.894 1.00 53.16 170 ALA A N 1
ATOM 1390 C CA . ALA A 1 170 ? 35.504 20.380 -1.917 1.00 53.16 170 ALA A CA 1
ATOM 1391 C C . ALA A 1 170 ? 36.626 20.094 -0.902 1.00 53.16 170 ALA A C 1
ATOM 1393 O O . ALA A 1 170 ? 36.412 19.460 0.128 1.00 53.16 170 ALA A O 1
ATOM 1394 N N . ARG A 1 171 ? 37.858 20.525 -1.210 1.00 50.03 171 ARG A N 1
ATOM 1395 C CA . ARG A 1 171 ? 38.918 20.635 -0.204 1.00 50.03 171 ARG A CA 1
ATOM 1396 C C . ARG A 1 171 ? 38.543 21.783 0.724 1.00 50.03 171 ARG A C 1
ATOM 1398 O O . ARG A 1 171 ? 38.714 22.946 0.368 1.00 50.03 171 ARG A O 1
ATOM 1405 N N . TYR A 1 172 ? 38.044 21.447 1.904 1.00 47.47 172 TYR A N 1
ATOM 1406 C CA . TYR A 1 172 ? 38.044 22.362 3.034 1.00 47.47 172 TYR A CA 1
ATOM 1407 C C . TYR A 1 172 ? 39.403 22.258 3.741 1.00 47.47 172 TYR A C 1
ATOM 1409 O O . TYR A 1 172 ? 39.860 21.155 4.033 1.00 47.47 172 TYR A O 1
ATOM 1417 N N . GLY A 1 173 ? 40.044 23.402 3.992 1.00 54.25 173 GLY A N 1
ATOM 1418 C CA . GLY A 1 173 ? 41.228 23.507 4.850 1.00 54.25 173 GLY A CA 1
ATOM 1419 C C . GLY A 1 173 ? 42.573 23.577 4.122 1.00 54.25 173 GLY A C 1
ATOM 1420 O O . GLY A 1 173 ? 43.277 22.582 4.003 1.00 54.25 173 GLY A O 1
ATOM 1421 N N . SER A 1 174 ? 42.963 24.777 3.690 1.00 43.53 174 SER A N 1
ATOM 1422 C CA . SER A 1 174 ? 44.368 25.217 3.700 1.00 43.53 174 SER A CA 1
ATOM 1423 C C . SER A 1 174 ? 44.412 26.729 3.477 1.00 43.53 174 SER A C 1
ATOM 1425 O O . SER A 1 174 ? 44.693 27.207 2.380 1.00 43.53 174 SER A O 1
ATOM 1427 N N . GLY A 1 175 ? 44.106 27.483 4.526 1.00 45.59 175 GLY A N 1
ATOM 1428 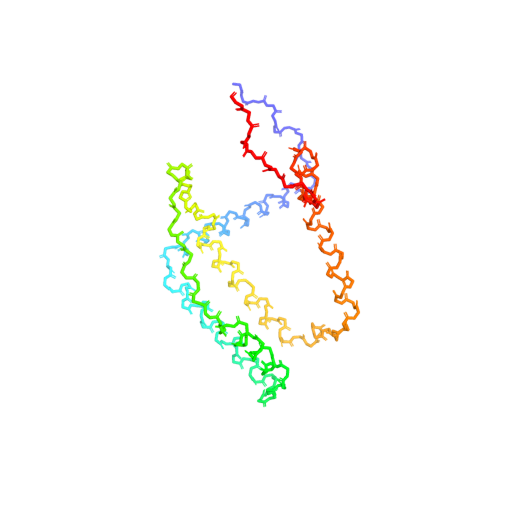C CA . GLY A 1 175 ? 44.373 28.913 4.612 1.00 45.59 175 GLY A CA 1
ATOM 1429 C C . GLY A 1 175 ? 44.958 29.170 5.991 1.00 45.59 175 GLY A C 1
ATOM 1430 O O . GLY A 1 175 ? 44.309 28.827 6.971 1.00 45.59 175 GLY A O 1
ATOM 1431 N N . ARG A 1 176 ? 46.210 29.631 5.998 1.00 37.94 176 ARG A N 1
ATOM 1432 C CA . ARG A 1 176 ? 47.074 29.911 7.153 1.00 37.94 176 ARG A CA 1
ATOM 1433 C C . ARG A 1 176 ? 46.417 30.751 8.238 1.00 37.94 176 ARG A C 1
ATOM 1435 O O . ARG A 1 176 ? 45.636 31.653 7.869 1.00 37.94 176 ARG A O 1
#

Secondary structure (DSSP, 8-state):
---SSSSS---TTHHHHHHHHHHHHHHHHHHHHHTT-HHHHHHHHHHHHHHHHHHHHHHH-S---HHHHHHHHHHHHHT------------TT---------S-HHHHHHHHHHHHHHHHHHHH-GGG-----HHHHHHHHHHHHHHHHHHHHHHHHHHT--S--TT---------

pLDDT: mean 72.4, std 16.13, range [33.88, 93.88]

Radius of gyration: 26.37 Å; chains: 1; bounding box: 75×64×44 Å